Protein AF-A0A942TEK5-F1 (afdb_monomer_lite)

Foldseek 3Di:
DDLQVVLVVQVVVHLLSDDLVSLVVNLVVLVVDPPDPPSVVSNVSSVVNNVVVVVVVVVVVVVVVLLVVLVVVLVVLVVVCVVLPWDKDDDPPFKIFIDDPRHTQAMDGPPDRSNVCSVSSVSSSVVVVVVVVVVVVVD

Radius of gyration: 27.28 Å; chains: 1; bounding box: 48×29×77 Å

Sequence (139 aa):
MSEITELQAKYLEGVETMSEEDARRFHEILVADEKASFRAVRLMKLERHLENIEATKRASDARERRWQAEANEYKTLTNQWLALGARWRPIGTALTVWEYEGERFYQWWSRTLITDNIEEARKADAKLAEIISRKQANK

Organism: NCBI:txid2833580

Secondary structure (DSSP, 8-state):
--HHHHHHHHHHH-GGGS-HHHHHHHHHHHHH-TT-TTHHHHHHHHHHHHHH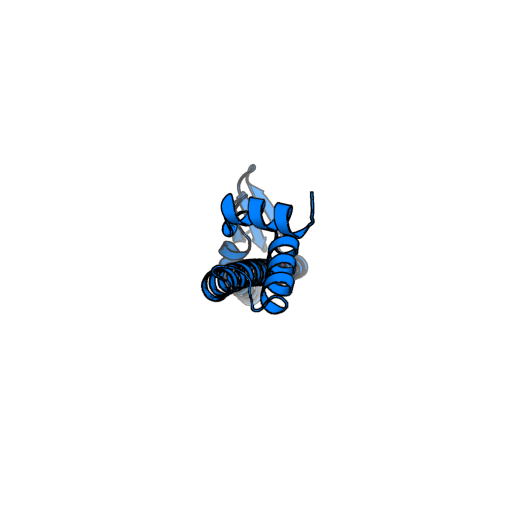HHHHHHHHHHHHHHHHHHHHHHHHHHHHHHHHT-EEEEETTTEEEEEETTEEEEEEETT--HHHHHHHHHHHHHHHHHHHHHHHHT-

Structure (mmCIF, N/CA/C/O backbone):
data_AF-A0A942TEK5-F1
#
_entry.id   AF-A0A942TEK5-F1
#
loop_
_atom_site.group_PDB
_atom_site.id
_atom_site.type_symbol
_atom_site.label_atom_id
_atom_site.label_alt_id
_atom_site.label_comp_id
_atom_site.label_asym_id
_atom_site.label_entity_id
_atom_site.label_seq_id
_atom_site.pdbx_PDB_ins_code
_atom_site.Cartn_x
_atom_site.Cartn_y
_atom_site.Cartn_z
_atom_site.occupancy
_atom_site.B_iso_or_equiv
_atom_site.auth_seq_id
_atom_site.auth_comp_id
_atom_site.auth_asym_id
_atom_site.auth_atom_id
_atom_site.pdbx_PDB_model_num
ATOM 1 N N . MET A 1 1 ? 9.929 12.196 -39.248 1.00 60.06 1 MET A N 1
ATOM 2 C CA . MET A 1 1 ? 11.070 11.480 -38.637 1.00 60.06 1 MET A CA 1
ATOM 3 C C . MET A 1 1 ? 10.673 10.016 -38.542 1.00 60.06 1 MET A C 1
ATOM 5 O O . MET A 1 1 ? 9.479 9.757 -38.497 1.00 60.06 1 MET A O 1
ATOM 9 N N . SER A 1 2 ? 11.601 9.063 -38.644 1.00 83.69 2 SER A N 1
ATOM 10 C CA . SER A 1 2 ? 11.247 7.648 -38.463 1.00 83.69 2 SER A CA 1
ATOM 11 C C . SER A 1 2 ? 11.104 7.336 -36.970 1.00 83.69 2 SER A C 1
ATOM 13 O O . SER A 1 2 ? 11.832 7.900 -36.156 1.00 83.69 2 SER A O 1
ATOM 15 N N . GLU A 1 3 ? 10.193 6.423 -36.620 1.00 86.44 3 GLU A N 1
ATOM 16 C CA . GLU A 1 3 ? 9.931 5.955 -35.243 1.00 86.44 3 GLU A CA 1
ATOM 17 C C . GLU A 1 3 ? 11.234 5.600 -34.498 1.00 86.44 3 GLU A C 1
ATOM 19 O O . GLU A 1 3 ? 11.452 5.996 -33.356 1.00 86.44 3 GLU A O 1
ATOM 24 N N . ILE A 1 4 ? 12.172 4.940 -35.186 1.00 89.81 4 ILE A N 1
ATOM 25 C CA . ILE A 1 4 ? 13.483 4.589 -34.629 1.00 89.81 4 ILE A CA 1
ATOM 26 C C . ILE A 1 4 ? 14.332 5.814 -34.257 1.00 89.81 4 ILE A C 1
ATOM 28 O O . ILE A 1 4 ? 15.046 5.773 -33.259 1.00 89.81 4 ILE A O 1
ATOM 32 N N . THR A 1 5 ? 14.270 6.906 -35.023 1.00 91.38 5 THR A N 1
ATOM 33 C CA . THR A 1 5 ? 15.018 8.135 -34.724 1.00 91.38 5 THR A CA 1
ATOM 34 C C . THR A 1 5 ? 14.450 8.833 -33.491 1.00 91.38 5 THR A C 1
ATOM 36 O O . THR A 1 5 ? 15.215 9.352 -32.684 1.00 91.38 5 THR A O 1
ATOM 39 N N . GLU A 1 6 ? 13.131 8.798 -33.305 1.00 92.94 6 GLU A N 1
ATOM 40 C CA . GLU A 1 6 ? 12.474 9.353 -32.116 1.00 92.94 6 GLU A CA 1
ATOM 41 C C . GLU A 1 6 ? 12.818 8.544 -30.860 1.00 92.94 6 GLU A C 1
ATOM 43 O O . GLU A 1 6 ? 13.219 9.116 -29.847 1.00 92.94 6 GLU A O 1
ATOM 48 N N . LEU A 1 7 ? 12.768 7.211 -30.938 1.00 94.19 7 LEU A N 1
ATOM 49 C CA . LEU A 1 7 ? 13.166 6.332 -29.833 1.00 94.19 7 LEU A CA 1
ATOM 50 C C . LEU A 1 7 ? 14.656 6.466 -29.490 1.00 94.19 7 LEU A C 1
ATOM 52 O O . LEU A 1 7 ? 15.028 6.461 -28.317 1.00 94.19 7 LEU A O 1
ATOM 56 N N . GLN A 1 8 ? 15.513 6.647 -30.497 1.00 93.06 8 GLN A N 1
ATOM 57 C CA . GLN A 1 8 ? 16.929 6.944 -30.286 1.00 93.06 8 GLN A CA 1
ATOM 58 C C . GLN A 1 8 ? 17.137 8.294 -29.599 1.00 93.06 8 GLN A C 1
ATOM 60 O O . GLN A 1 8 ? 17.974 8.374 -28.703 1.00 93.06 8 GLN A O 1
ATOM 65 N N . ALA A 1 9 ? 16.394 9.333 -29.989 1.00 93.62 9 ALA A N 1
ATOM 66 C CA . ALA A 1 9 ? 16.468 10.637 -29.339 1.00 93.62 9 ALA A CA 1
ATOM 67 C C . ALA A 1 9 ? 16.074 10.534 -27.857 1.00 93.62 9 ALA A C 1
ATOM 69 O O . ALA A 1 9 ? 16.868 10.917 -27.001 1.00 93.62 9 ALA A O 1
ATOM 70 N N . LYS A 1 10 ? 14.937 9.895 -27.547 1.00 93.81 10 LYS A N 1
ATOM 71 C CA . LYS A 1 10 ? 14.500 9.636 -26.162 1.00 93.81 10 LYS A CA 1
ATOM 72 C C . LYS A 1 10 ? 15.544 8.848 -25.363 1.00 93.81 10 LYS A C 1
ATOM 74 O O . LYS A 1 10 ? 15.878 9.204 -24.239 1.00 93.81 10 LYS A O 1
ATOM 79 N N . TYR A 1 11 ? 16.126 7.809 -25.960 1.00 93.88 11 TYR A N 1
ATOM 80 C CA . TYR A 1 11 ? 17.181 7.026 -25.314 1.00 93.88 11 TYR A CA 1
ATOM 81 C C . TYR A 1 11 ? 18.444 7.852 -25.015 1.00 93.88 11 TYR A C 1
ATOM 83 O O . TYR A 1 11 ? 19.102 7.629 -23.996 1.00 93.88 11 TYR A O 1
ATOM 91 N N . LEU A 1 12 ? 18.808 8.782 -25.906 1.00 93.31 12 LEU A N 1
ATOM 92 C CA . LEU A 1 12 ? 19.950 9.682 -25.719 1.00 93.31 12 LEU A CA 1
ATOM 93 C C . LEU A 1 12 ? 19.681 10.754 -24.657 1.00 93.31 12 LEU A C 1
ATOM 95 O O . LEU A 1 12 ? 20.611 11.115 -23.939 1.00 93.31 12 LEU A O 1
ATOM 99 N N . GLU A 1 13 ? 18.440 11.229 -24.538 1.00 93.56 13 GLU A N 1
ATOM 100 C CA . GLU A 1 13 ? 18.001 12.092 -23.432 1.00 93.56 13 GLU A CA 1
ATOM 101 C C . GLU A 1 13 ? 18.091 11.358 -22.087 1.00 93.56 13 GLU A C 1
ATOM 103 O O . GLU A 1 13 ? 18.521 11.932 -21.086 1.00 93.56 13 GLU A O 1
ATOM 108 N N . GLY A 1 14 ? 17.768 10.065 -22.082 1.00 93.50 14 GLY A N 1
ATOM 109 C CA . GLY A 1 14 ? 18.031 9.161 -20.973 1.00 93.50 14 GLY A CA 1
ATOM 110 C C . GLY A 1 14 ? 17.133 7.932 -21.017 1.00 93.50 14 GLY A C 1
ATOM 111 O O . GLY A 1 14 ? 15.921 8.038 -21.137 1.00 93.50 14 GLY A O 1
ATOM 112 N N . VAL A 1 15 ? 17.705 6.738 -20.838 1.00 94.00 15 VAL A N 1
ATOM 113 C CA . VAL A 1 15 ? 16.897 5.504 -20.791 1.00 94.00 15 VAL A CA 1
ATOM 114 C C . VAL A 1 15 ? 15.866 5.529 -19.657 1.00 94.00 15 VAL A C 1
ATOM 116 O O . VAL A 1 15 ? 14.769 5.022 -19.829 1.00 94.00 15 VAL A O 1
ATOM 119 N N . GLU A 1 16 ? 16.187 6.177 -18.534 1.00 92.12 16 GLU A N 1
ATOM 120 C CA . GLU A 1 16 ? 15.310 6.251 -17.359 1.00 92.12 16 GLU A CA 1
ATOM 121 C C . GLU A 1 16 ? 14.109 7.195 -17.537 1.00 92.12 16 GLU A C 1
ATOM 123 O O . GLU A 1 16 ? 13.179 7.155 -16.736 1.00 92.12 16 GLU A O 1
ATOM 128 N N . THR A 1 17 ? 14.126 8.063 -18.555 1.00 92.06 17 THR A N 1
ATOM 129 C CA . THR A 1 17 ? 13.011 8.973 -18.867 1.00 92.06 17 THR A CA 1
ATOM 130 C C . THR A 1 17 ? 12.075 8.401 -19.927 1.00 92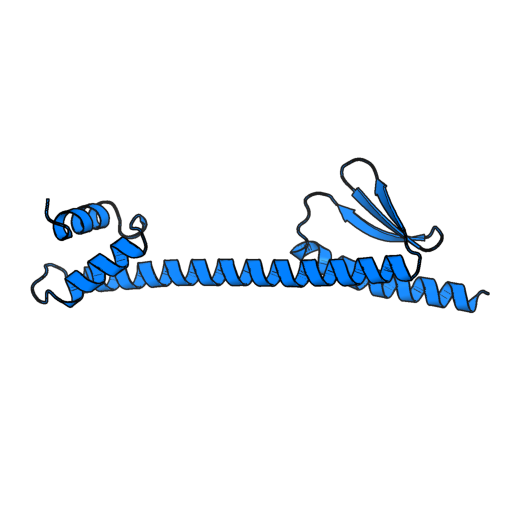.06 17 THR A C 1
ATOM 132 O O . THR A 1 17 ? 11.018 8.981 -20.187 1.00 92.06 17 THR A O 1
ATOM 135 N N . MET A 1 18 ? 12.442 7.272 -20.540 1.00 95.75 18 MET A N 1
ATOM 136 C CA . MET A 1 18 ? 11.592 6.592 -21.505 1.00 95.75 18 MET A CA 1
ATOM 137 C C . MET A 1 18 ? 10.367 6.005 -20.803 1.00 95.75 18 MET A C 1
ATOM 139 O O . MET A 1 18 ? 10.443 5.491 -19.689 1.00 95.75 18 MET A O 1
ATOM 143 N N . SER A 1 19 ? 9.217 6.062 -21.476 1.00 95.88 19 SER A N 1
ATOM 144 C CA . SER A 1 19 ? 8.059 5.290 -21.035 1.00 95.88 19 SER A CA 1
ATOM 145 C C . SER A 1 19 ? 8.339 3.794 -21.197 1.00 95.88 19 SER A C 1
ATOM 147 O O . SER A 1 19 ? 9.164 3.387 -22.017 1.00 95.88 19 SER A O 1
ATOM 149 N N . GLU A 1 20 ? 7.623 2.954 -20.452 1.00 96.50 20 GLU A N 1
ATOM 150 C CA . GLU A 1 20 ? 7.721 1.502 -20.620 1.00 96.50 20 GLU A CA 1
ATOM 151 C C . GLU A 1 20 ? 7.411 1.068 -22.058 1.00 96.50 20 GLU A C 1
ATOM 153 O O . GLU A 1 20 ? 8.091 0.199 -22.598 1.00 96.50 20 GLU A O 1
ATOM 158 N N . GLU A 1 21 ? 6.402 1.679 -22.681 1.00 96.56 21 GLU A N 1
ATOM 159 C CA . GLU A 1 21 ? 6.010 1.393 -24.060 1.00 96.56 21 GLU A CA 1
ATOM 160 C C . GLU A 1 21 ? 7.142 1.737 -25.035 1.00 96.56 21 GLU A C 1
ATOM 162 O O . GLU A 1 21 ? 7.547 0.885 -25.824 1.00 96.56 21 GLU A O 1
ATOM 167 N N . ASP A 1 22 ? 7.724 2.934 -24.915 1.00 96.69 22 ASP A N 1
ATOM 168 C CA . ASP A 1 22 ? 8.866 3.353 -25.733 1.00 96.69 22 ASP A CA 1
ATOM 169 C C . ASP A 1 22 ? 10.084 2.441 -25.518 1.00 96.69 22 ASP A C 1
ATOM 171 O O . ASP A 1 22 ? 10.765 2.066 -26.474 1.00 96.69 22 ASP A O 1
ATOM 175 N N . ALA A 1 23 ? 10.374 2.071 -24.267 1.00 96.75 23 ALA A N 1
ATOM 176 C CA . ALA A 1 23 ? 11.504 1.214 -23.927 1.00 96.75 23 ALA A CA 1
ATOM 177 C C . ALA A 1 23 ? 11.329 -0.209 -24.484 1.00 96.75 23 ALA A C 1
ATOM 179 O O . ALA A 1 23 ? 12.273 -0.755 -25.061 1.00 96.75 23 ALA A O 1
ATOM 180 N N . ARG A 1 24 ? 10.122 -0.789 -24.385 1.00 96.94 24 ARG A N 1
ATOM 181 C CA . ARG A 1 24 ? 9.779 -2.084 -25.004 1.00 96.94 24 ARG A CA 1
ATOM 182 C C . ARG A 1 24 ? 9.890 -2.007 -26.518 1.00 96.94 24 ARG A C 1
ATOM 184 O O . ARG A 1 24 ? 10.544 -2.847 -27.129 1.00 96.94 24 ARG A O 1
ATOM 191 N N . ARG A 1 25 ? 9.314 -0.967 -27.119 1.00 96.56 25 ARG A N 1
ATOM 192 C CA . ARG A 1 25 ? 9.320 -0.786 -28.568 1.00 96.56 25 ARG A CA 1
ATOM 193 C C . ARG A 1 25 ? 10.736 -0.641 -29.115 1.00 96.56 25 ARG A C 1
ATOM 195 O O . ARG A 1 25 ? 11.083 -1.246 -30.128 1.00 96.56 25 ARG A O 1
ATOM 202 N N . PHE A 1 26 ? 11.582 0.123 -28.428 1.00 96.31 26 PHE A N 1
ATOM 203 C CA . PHE A 1 26 ? 12.971 0.285 -28.838 1.00 96.31 26 PHE A CA 1
ATOM 204 C C . PHE A 1 26 ? 13.791 -0.992 -28.634 1.00 96.31 26 PHE A C 1
ATOM 206 O O . PHE A 1 26 ? 14.638 -1.312 -29.470 1.00 96.31 26 PHE A O 1
ATOM 213 N N . HIS A 1 27 ? 13.513 -1.749 -27.568 1.00 96.69 27 HIS A N 1
ATOM 214 C CA . HIS A 1 27 ? 14.108 -3.067 -27.346 1.00 96.69 27 HIS A CA 1
ATOM 215 C C . HIS A 1 27 ? 13.772 -4.028 -28.493 1.00 96.69 27 HIS A C 1
ATOM 217 O O . HIS A 1 27 ? 14.694 -4.572 -29.095 1.00 96.69 27 HIS A O 1
ATOM 223 N N . GLU A 1 28 ? 12.499 -4.141 -28.886 1.00 96.31 28 GLU A N 1
ATOM 224 C CA . GLU A 1 28 ? 12.054 -4.982 -30.011 1.00 96.31 28 GLU A CA 1
ATOM 225 C C . GLU A 1 28 ? 12.783 -4.643 -31.319 1.00 96.31 28 GLU A C 1
ATOM 227 O O . GLU A 1 28 ? 13.281 -5.533 -32.014 1.00 96.31 28 GLU A O 1
ATOM 232 N N . ILE A 1 29 ? 12.897 -3.348 -31.634 1.00 94.75 29 ILE A N 1
ATOM 233 C CA . ILE A 1 29 ? 13.601 -2.867 -32.829 1.00 94.75 29 ILE A CA 1
ATOM 234 C C . ILE A 1 29 ? 15.084 -3.262 -32.787 1.00 94.75 29 ILE A C 1
ATOM 236 O O . ILE A 1 29 ? 15.624 -3.747 -33.780 1.00 94.75 29 ILE A O 1
ATOM 240 N N . LEU A 1 30 ? 15.753 -3.085 -31.643 1.00 94.38 30 LEU A N 1
ATOM 241 C CA . LEU A 1 30 ? 17.165 -3.443 -31.485 1.00 94.38 30 LEU A CA 1
ATOM 242 C C . LEU A 1 30 ? 17.394 -4.956 -31.475 1.00 94.38 30 LEU A C 1
ATOM 244 O O . LEU A 1 30 ? 18.450 -5.410 -31.912 1.00 94.38 30 LEU A O 1
ATOM 248 N N . VAL A 1 31 ? 16.437 -5.749 -30.992 1.00 94.25 31 VAL A N 1
ATOM 249 C CA . VAL A 1 31 ? 16.500 -7.210 -31.090 1.00 94.25 31 VAL A CA 1
ATOM 250 C C . VAL A 1 31 ? 16.461 -7.634 -32.557 1.00 94.25 31 VAL A C 1
ATOM 252 O O . VAL A 1 31 ? 17.288 -8.461 -32.944 1.00 94.25 31 VAL A O 1
ATOM 255 N N . ALA A 1 32 ? 15.573 -7.033 -33.356 1.00 94.12 32 ALA A N 1
ATOM 256 C CA . ALA A 1 32 ? 15.388 -7.344 -34.773 1.00 94.12 32 ALA A CA 1
ATOM 257 C C . ALA A 1 32 ? 16.535 -6.859 -35.684 1.00 94.12 32 ALA A C 1
ATOM 259 O O . ALA A 1 32 ? 16.812 -7.497 -36.699 1.00 94.12 32 ALA A O 1
ATOM 260 N N . ASP A 1 33 ? 17.214 -5.758 -35.343 1.00 92.44 33 ASP A N 1
ATOM 261 C CA . ASP A 1 33 ? 18.351 -5.235 -36.113 1.00 92.44 33 ASP A CA 1
ATOM 262 C C . ASP A 1 33 ? 19.703 -5.657 -35.518 1.00 92.44 33 ASP A C 1
ATOM 264 O O . ASP A 1 33 ? 20.279 -4.986 -34.659 1.00 92.44 33 ASP A O 1
ATOM 268 N N . GLU A 1 34 ? 20.261 -6.760 -36.021 1.00 88.25 34 GLU A N 1
ATOM 269 C CA . GLU A 1 34 ? 21.574 -7.275 -35.604 1.00 88.25 34 GLU A CA 1
ATOM 270 C C . GLU A 1 34 ? 22.739 -6.312 -35.881 1.00 88.25 34 GLU A C 1
ATOM 272 O O . GLU A 1 34 ? 23.778 -6.394 -35.221 1.00 88.25 34 GLU A O 1
ATOM 277 N N . LYS A 1 35 ? 22.582 -5.394 -36.842 1.00 92.44 35 LYS A N 1
ATOM 278 C CA . LYS A 1 35 ? 23.636 -4.461 -37.265 1.00 92.44 35 LYS A CA 1
ATOM 279 C C . LYS A 1 35 ? 23.562 -3.121 -36.537 1.00 92.44 35 LYS A C 1
ATOM 281 O O . LYS A 1 35 ? 24.414 -2.258 -36.770 1.00 92.44 35 LYS A O 1
ATOM 286 N N . ALA A 1 36 ? 22.591 -2.945 -35.643 1.00 88.75 36 ALA A N 1
ATOM 287 C CA . ALA A 1 36 ? 22.442 -1.724 -34.873 1.00 88.75 36 ALA A CA 1
ATOM 288 C C . ALA A 1 36 ? 23.721 -1.402 -34.078 1.00 88.75 36 ALA A C 1
ATOM 290 O O . ALA A 1 36 ? 24.290 -2.230 -33.358 1.00 88.75 36 ALA A O 1
ATOM 291 N N . SER A 1 37 ? 24.184 -0.156 -34.168 1.00 89.25 37 SER A N 1
ATOM 292 C CA . SER A 1 37 ? 25.378 0.277 -33.442 1.00 89.25 37 SER A CA 1
ATOM 293 C C . SER A 1 37 ? 25.172 0.186 -31.931 1.00 89.25 37 SER A C 1
ATOM 295 O O . SER A 1 37 ? 24.152 0.631 -31.399 1.00 89.25 37 SER A O 1
ATOM 297 N N . PHE A 1 38 ? 26.171 -0.357 -31.229 1.00 92.00 38 PHE A N 1
ATOM 298 C CA . PHE A 1 38 ? 26.148 -0.555 -29.775 1.00 92.00 38 PHE A CA 1
ATOM 299 C C . PHE A 1 38 ? 24.946 -1.376 -29.271 1.00 92.00 38 PHE A C 1
ATOM 301 O O . PHE A 1 38 ? 24.567 -1.247 -28.105 1.00 92.00 38 PHE A O 1
ATOM 308 N N . ARG A 1 39 ? 24.363 -2.230 -30.128 1.00 93.12 39 ARG A N 1
ATOM 309 C CA . ARG A 1 39 ? 23.171 -3.046 -29.849 1.00 93.12 39 ARG A CA 1
ATOM 310 C C . ARG A 1 39 ? 23.197 -3.701 -28.472 1.00 93.12 39 ARG A C 1
ATOM 312 O O . ARG A 1 39 ? 22.300 -3.455 -27.679 1.00 93.12 39 ARG A O 1
ATOM 319 N N . ALA A 1 40 ? 24.243 -4.469 -28.162 1.00 93.62 40 ALA A N 1
ATOM 320 C CA . ALA A 1 40 ? 24.335 -5.213 -26.903 1.00 93.62 40 ALA A CA 1
ATOM 321 C C . ALA A 1 40 ? 24.249 -4.306 -25.662 1.00 93.62 40 ALA A C 1
ATOM 323 O O . ALA A 1 40 ? 23.530 -4.607 -24.715 1.00 93.62 40 ALA A O 1
ATOM 324 N N . VAL A 1 41 ? 24.932 -3.158 -25.687 1.00 94.81 41 VAL A N 1
ATOM 325 C CA . VAL A 1 41 ? 24.925 -2.202 -24.568 1.00 94.81 41 VAL A CA 1
ATOM 326 C C . VAL A 1 41 ? 23.561 -1.529 -24.427 1.00 94.81 41 VAL A C 1
ATOM 328 O O . VAL A 1 41 ? 23.095 -1.316 -23.309 1.00 94.81 41 VAL A O 1
ATOM 331 N N . ARG A 1 42 ? 22.921 -1.181 -25.550 1.00 94.94 42 ARG A N 1
ATOM 332 C CA . ARG A 1 42 ? 21.589 -0.562 -25.557 1.00 94.94 42 ARG A CA 1
ATOM 333 C C . ARG A 1 42 ? 20.518 -1.536 -25.064 1.00 94.94 42 ARG A C 1
ATOM 335 O O . ARG A 1 42 ? 19.721 -1.148 -24.219 1.00 94.94 42 ARG A O 1
ATOM 342 N N . LEU A 1 43 ? 20.560 -2.791 -25.518 1.00 96.38 43 LEU A N 1
ATOM 343 C CA . LEU A 1 43 ? 19.665 -3.857 -25.059 1.00 96.38 43 LEU A CA 1
ATOM 344 C C . LEU A 1 43 ? 19.788 -4.078 -23.551 1.00 96.38 43 LEU A C 1
ATOM 346 O O . LEU A 1 43 ? 18.791 -3.948 -22.853 1.00 96.38 43 LEU A O 1
ATOM 350 N N . MET A 1 44 ? 21.007 -4.263 -23.035 1.00 97.25 44 MET A N 1
ATOM 351 C CA . MET A 1 44 ? 21.244 -4.444 -21.596 1.00 97.25 44 MET A CA 1
ATOM 352 C C . MET A 1 44 ? 20.674 -3.286 -20.756 1.00 97.25 44 MET A C 1
ATOM 354 O O . MET A 1 44 ? 20.132 -3.494 -19.672 1.00 97.25 44 MET A O 1
ATOM 358 N N . LYS A 1 45 ? 20.800 -2.042 -21.236 1.00 97.12 45 LYS A N 1
ATOM 359 C CA . LYS A 1 45 ? 20.263 -0.864 -20.538 1.00 97.12 45 LYS A CA 1
ATOM 360 C C . LYS A 1 45 ? 18.736 -0.815 -20.564 1.00 97.12 45 LYS A C 1
ATOM 362 O O . LYS A 1 45 ? 18.140 -0.494 -19.542 1.00 97.12 45 LYS A O 1
ATOM 367 N N . LEU A 1 46 ? 18.125 -1.128 -21.705 1.00 97.12 46 LEU A N 1
ATOM 368 C CA . LEU A 1 46 ? 16.669 -1.181 -21.845 1.00 97.12 46 LEU A CA 1
ATOM 369 C C . LEU A 1 46 ? 16.069 -2.304 -20.996 1.00 97.12 46 LEU A C 1
ATOM 371 O O . LEU A 1 46 ? 15.091 -2.069 -20.299 1.00 97.12 46 LEU A O 1
ATOM 375 N N . GLU A 1 47 ? 16.688 -3.485 -20.987 1.00 97.62 47 GLU A N 1
ATOM 376 C CA . GLU A 1 47 ? 16.279 -4.621 -20.151 1.00 97.62 47 GLU A CA 1
ATOM 377 C C . GLU A 1 47 ? 16.301 -4.246 -18.673 1.00 97.62 47 GLU A C 1
ATOM 379 O O . GLU A 1 47 ? 15.288 -4.368 -17.990 1.00 97.62 47 GLU A O 1
ATOM 384 N N . ARG A 1 48 ? 17.415 -3.677 -18.200 1.00 97.31 48 ARG A N 1
ATOM 385 C CA . ARG A 1 48 ? 17.527 -3.209 -16.816 1.00 97.31 48 AR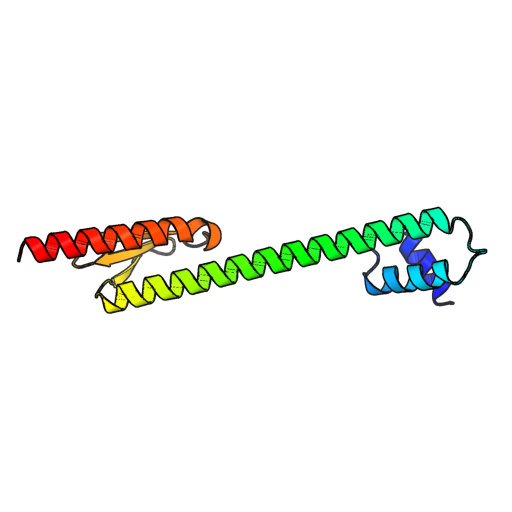G A CA 1
ATOM 386 C C . ARG A 1 48 ? 16.475 -2.152 -16.468 1.00 97.31 48 ARG A C 1
ATOM 388 O O . ARG A 1 48 ? 15.923 -2.175 -15.371 1.00 97.31 48 ARG A O 1
ATOM 395 N N . HIS A 1 49 ? 16.208 -1.211 -17.370 1.00 97.19 49 HIS A N 1
ATOM 396 C CA . HIS A 1 49 ? 15.193 -0.184 -17.141 1.00 97.19 49 HIS A CA 1
ATOM 397 C C . HIS A 1 49 ? 13.781 -0.792 -17.059 1.00 97.19 49 HIS A C 1
ATOM 399 O O . HIS A 1 49 ? 13.034 -0.494 -16.128 1.00 97.19 49 HIS A O 1
ATOM 405 N N . LEU A 1 50 ? 13.440 -1.718 -17.959 1.00 97.50 50 LEU A N 1
ATOM 406 C CA . LEU A 1 50 ? 12.168 -2.448 -17.928 1.00 97.50 50 LEU A CA 1
ATOM 407 C C . LEU A 1 50 ? 12.015 -3.291 -16.652 1.00 97.50 50 LEU A C 1
ATOM 409 O O . LEU A 1 50 ? 10.948 -3.288 -16.038 1.00 97.50 50 LEU A O 1
ATOM 413 N N . GLU A 1 51 ? 13.081 -3.955 -16.202 1.00 97.25 51 GLU A N 1
ATOM 414 C CA . GLU A 1 51 ? 13.104 -4.675 -14.924 1.00 97.25 51 GLU A CA 1
ATOM 415 C C . GLU A 1 51 ? 12.850 -3.742 -13.731 1.00 97.25 51 GLU A C 1
ATOM 417 O O . GLU A 1 51 ? 12.092 -4.098 -12.824 1.00 97.25 51 GLU A O 1
ATOM 422 N N . ASN A 1 52 ? 13.432 -2.538 -13.738 1.00 96.50 52 ASN A N 1
ATOM 423 C CA . ASN A 1 52 ? 13.216 -1.530 -12.698 1.00 96.50 52 ASN A CA 1
ATOM 424 C C . ASN A 1 52 ? 11.767 -1.019 -12.680 1.00 96.50 52 ASN A C 1
ATOM 426 O O . ASN A 1 52 ? 11.180 -0.879 -11.600 1.00 96.50 52 ASN A O 1
ATOM 430 N N . ILE A 1 53 ? 11.175 -0.761 -13.854 1.00 95.81 53 ILE A N 1
ATOM 431 C CA . ILE A 1 53 ? 9.758 -0.384 -13.976 1.00 95.81 53 ILE A CA 1
ATOM 432 C C . ILE A 1 53 ? 8.886 -1.481 -13.362 1.00 95.81 53 ILE A C 1
ATOM 434 O O . ILE A 1 53 ? 8.058 -1.209 -12.491 1.00 95.81 53 ILE A O 1
ATOM 438 N N . GLU A 1 54 ? 9.107 -2.732 -13.762 1.00 95.44 54 GLU A N 1
ATOM 439 C CA . GLU A 1 54 ? 8.323 -3.873 -13.294 1.00 95.44 54 GLU A CA 1
ATOM 440 C C . GLU A 1 54 ? 8.514 -4.134 -11.792 1.00 95.44 54 GLU A C 1
ATOM 442 O O . GLU A 1 54 ? 7.575 -4.489 -11.080 1.00 95.44 54 GLU A O 1
ATOM 447 N N . ALA A 1 55 ? 9.724 -3.947 -11.262 1.00 95.38 55 ALA A N 1
ATOM 448 C CA . ALA A 1 55 ? 9.978 -4.022 -9.826 1.00 95.38 55 ALA A CA 1
ATOM 449 C C . ALA A 1 55 ? 9.217 -2.931 -9.054 1.00 95.38 55 ALA A C 1
ATOM 451 O O . ALA A 1 55 ? 8.619 -3.213 -8.014 1.00 95.38 55 ALA A O 1
ATOM 452 N N . THR A 1 56 ? 9.185 -1.706 -9.584 1.00 94.88 56 THR A N 1
ATOM 453 C CA . THR A 1 56 ? 8.464 -0.576 -8.981 1.00 94.88 56 THR A CA 1
ATOM 454 C C . THR A 1 56 ? 6.957 -0.817 -8.975 1.00 94.88 56 THR A C 1
ATOM 456 O O . THR A 1 56 ? 6.314 -0.633 -7.940 1.00 94.88 56 THR A O 1
ATOM 459 N N . LYS A 1 57 ? 6.396 -1.305 -10.090 1.00 94.81 57 LYS A N 1
ATOM 460 C CA . LYS A 1 57 ? 4.982 -1.700 -10.178 1.00 94.81 57 LYS A CA 1
ATOM 461 C C . LYS A 1 57 ? 4.637 -2.778 -9.161 1.00 94.81 57 LYS A C 1
ATOM 463 O O . LYS A 1 57 ? 3.751 -2.580 -8.337 1.00 94.81 57 LYS A O 1
ATOM 468 N N . ARG A 1 58 ? 5.411 -3.868 -9.120 1.00 94.69 58 ARG A N 1
ATOM 469 C CA . ARG A 1 58 ? 5.201 -4.954 -8.150 1.00 94.69 58 ARG A CA 1
ATOM 470 C C . ARG A 1 58 ? 5.263 -4.470 -6.702 1.00 94.69 58 ARG A C 1
ATOM 472 O O . ARG A 1 58 ? 4.463 -4.920 -5.882 1.00 94.69 58 ARG A O 1
ATOM 479 N N . ALA A 1 59 ? 6.184 -3.563 -6.379 1.00 93.31 59 ALA A N 1
ATOM 480 C CA . ALA A 1 59 ? 6.281 -2.969 -5.047 1.00 93.31 59 ALA A CA 1
ATOM 481 C C . ALA A 1 59 ? 5.061 -2.092 -4.717 1.00 93.31 59 ALA A C 1
ATOM 483 O O . ALA A 1 59 ? 4.536 -2.173 -3.604 1.00 93.31 59 ALA A O 1
ATOM 484 N N . SER A 1 60 ? 4.580 -1.304 -5.685 1.00 94.00 60 SER A N 1
ATOM 485 C CA . SER A 1 60 ? 3.348 -0.517 -5.563 1.00 94.00 60 SER A CA 1
ATOM 486 C C . SER A 1 60 ? 2.136 -1.415 -5.308 1.00 94.00 60 SER A C 1
ATOM 488 O O . SER A 1 60 ? 1.447 -1.242 -4.303 1.00 94.00 60 SER A O 1
ATOM 490 N N . ASP A 1 61 ? 1.941 -2.443 -6.135 1.00 94.69 61 ASP A N 1
ATOM 491 C CA . ASP A 1 61 ? 0.825 -3.385 -6.019 1.00 94.69 61 ASP A CA 1
ATOM 492 C C . ASP A 1 61 ? 0.872 -4.171 -4.705 1.00 94.69 61 ASP A C 1
ATOM 494 O O . ASP A 1 61 ? -0.159 -4.502 -4.121 1.00 94.69 61 ASP A O 1
ATOM 498 N N . ALA A 1 62 ? 2.068 -4.533 -4.234 1.00 94.12 62 ALA A N 1
ATOM 499 C CA . ALA A 1 62 ? 2.236 -5.207 -2.949 1.00 94.12 62 ALA A CA 1
ATOM 500 C C . ALA A 1 62 ? 1.859 -4.283 -1.782 1.00 94.12 62 ALA A C 1
ATOM 502 O O . ALA A 1 62 ? 1.178 -4.713 -0.848 1.00 94.12 62 ALA A O 1
ATOM 503 N N . ARG A 1 63 ? 2.258 -3.007 -1.848 1.00 93.00 63 ARG A N 1
ATOM 504 C CA . ARG A 1 63 ? 1.897 -1.995 -0.850 1.00 93.00 63 ARG A CA 1
ATOM 505 C C . ARG A 1 63 ? 0.392 -1.739 -0.832 1.00 93.00 63 ARG A C 1
ATOM 507 O O . ARG A 1 63 ? -0.186 -1.692 0.251 1.00 93.00 63 ARG A O 1
ATOM 514 N N . GLU A 1 64 ? -0.235 -1.605 -1.996 1.00 94.31 64 GLU A N 1
ATOM 515 C CA . GLU A 1 64 ? -1.680 -1.398 -2.115 1.00 94.31 64 GLU A CA 1
ATOM 516 C C . GLU A 1 64 ? -2.465 -2.599 -1.581 1.00 94.31 64 GLU A C 1
ATOM 518 O O . GLU A 1 64 ? -3.353 -2.434 -0.745 1.00 94.31 64 GLU A O 1
ATOM 523 N N . ARG A 1 65 ? -2.078 -3.823 -1.966 1.00 94.69 65 ARG A N 1
ATOM 524 C CA . ARG A 1 65 ? -2.687 -5.053 -1.434 1.00 94.69 65 ARG A CA 1
ATOM 525 C C . ARG A 1 65 ? -2.578 -5.141 0.083 1.00 94.69 65 ARG A C 1
ATOM 527 O O . ARG A 1 65 ? -3.561 -5.480 0.740 1.00 94.69 65 ARG A O 1
ATOM 534 N N . ARG A 1 66 ? -1.407 -4.822 0.641 1.00 95.06 66 ARG A N 1
ATOM 535 C CA . ARG A 1 66 ? -1.200 -4.796 2.094 1.00 95.06 66 ARG A CA 1
ATOM 536 C C . ARG A 1 66 ? -2.117 -3.775 2.764 1.00 95.06 66 ARG A C 1
ATOM 538 O O . ARG A 1 66 ? -2.840 -4.133 3.689 1.00 95.06 66 ARG A O 1
ATOM 545 N N . TRP A 1 67 ? -2.121 -2.541 2.267 1.00 94.94 67 TRP A N 1
ATOM 546 C CA . TRP A 1 67 ? -2.966 -1.474 2.797 1.00 94.94 67 TRP A CA 1
ATOM 547 C C . TRP A 1 67 ? -4.450 -1.860 2.766 1.00 94.94 67 TRP A C 1
ATOM 549 O O . TRP A 1 67 ? -5.155 -1.690 3.760 1.00 94.94 67 TRP A O 1
ATOM 559 N N . GLN A 1 68 ? -4.914 -2.442 1.658 1.00 96.12 68 GLN A N 1
ATOM 560 C CA . GLN A 1 68 ? -6.301 -2.870 1.500 1.00 96.12 68 GLN A CA 1
ATOM 561 C C . GLN A 1 68 ? -6.671 -4.000 2.470 1.00 96.12 68 GLN A C 1
ATOM 563 O O . GLN A 1 68 ? -7.766 -3.989 3.036 1.00 96.12 68 GLN A O 1
ATOM 568 N N . ALA A 1 69 ? -5.773 -4.968 2.675 1.00 96.62 69 ALA A N 1
ATOM 569 C CA . ALA A 1 69 ? -5.981 -6.057 3.624 1.00 96.62 69 ALA A CA 1
ATO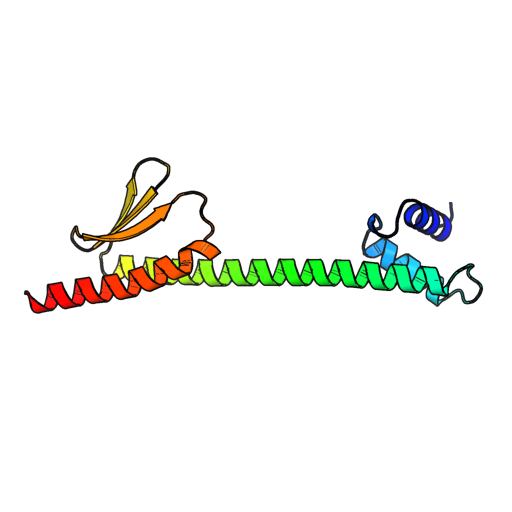M 570 C C . ALA A 1 69 ? -6.108 -5.530 5.063 1.00 96.62 69 ALA A C 1
ATOM 572 O O . ALA A 1 69 ? -7.081 -5.849 5.745 1.00 96.62 69 ALA A O 1
ATOM 573 N N . GLU A 1 70 ? -5.190 -4.664 5.493 1.00 96.94 70 GLU A N 1
ATOM 574 C CA . GLU A 1 70 ? -5.195 -4.079 6.840 1.00 96.94 70 GLU A CA 1
ATOM 575 C C . GLU A 1 70 ? -6.398 -3.138 7.053 1.00 96.94 70 GLU A C 1
ATOM 577 O O . GLU A 1 70 ? -7.012 -3.137 8.119 1.00 96.94 70 GLU A O 1
ATOM 582 N N . ALA A 1 71 ? -6.815 -2.385 6.029 1.00 95.94 71 ALA A N 1
ATOM 583 C CA . ALA A 1 71 ? -8.031 -1.570 6.083 1.00 95.94 71 ALA A CA 1
ATOM 584 C C . ALA A 1 71 ? -9.302 -2.423 6.235 1.00 95.94 71 ALA A C 1
ATOM 586 O O . ALA A 1 71 ? -10.188 -2.089 7.029 1.00 95.94 71 ALA A O 1
ATOM 587 N N . ASN A 1 72 ? -9.391 -3.539 5.504 1.00 97.62 72 ASN A N 1
ATOM 588 C CA . ASN A 1 72 ? -10.506 -4.481 5.617 1.00 97.62 72 ASN A CA 1
ATOM 589 C C . ASN A 1 72 ? -10.539 -5.165 6.990 1.00 97.62 72 ASN A C 1
ATOM 591 O O . ASN A 1 72 ? -11.615 -5.348 7.567 1.00 97.62 72 ASN A O 1
ATOM 595 N N . GLU A 1 73 ? -9.373 -5.511 7.532 1.00 97.44 73 GLU A N 1
ATOM 596 C CA . GLU A 1 73 ? -9.250 -6.065 8.877 1.00 97.44 73 GLU A CA 1
ATOM 597 C C . GLU A 1 73 ? -9.727 -5.063 9.933 1.00 97.44 73 GLU A C 1
ATOM 599 O O . GLU A 1 73 ? -10.608 -5.383 10.729 1.00 97.44 73 GLU A O 1
ATOM 604 N N . TYR A 1 74 ? -9.249 -3.817 9.888 1.00 96.38 74 TYR A N 1
ATOM 605 C CA . TYR A 1 74 ? -9.690 -2.772 10.814 1.00 96.38 74 TYR A CA 1
ATOM 606 C C . TYR A 1 74 ? -11.197 -2.520 10.745 1.00 96.38 74 TYR A C 1
ATOM 608 O O . TYR A 1 74 ? -11.868 -2.396 11.772 1.00 96.38 74 TYR A O 1
ATOM 616 N N . LYS A 1 75 ? -11.765 -2.493 9.536 1.00 96.62 75 LYS A N 1
ATOM 617 C CA . LYS A 1 75 ? -13.217 -2.409 9.346 1.00 96.62 75 LYS A CA 1
ATOM 618 C C . LYS A 1 75 ? -13.942 -3.579 10.019 1.00 96.62 75 LYS A C 1
ATOM 620 O O . LYS A 1 75 ? -14.996 -3.385 10.616 1.00 96.62 75 LYS A O 1
ATOM 625 N N . THR A 1 76 ? -13.384 -4.783 9.940 1.00 97.94 76 THR A N 1
ATOM 626 C CA . THR A 1 76 ? -13.955 -5.975 10.578 1.00 97.94 76 THR A CA 1
ATOM 627 C C . THR A 1 76 ? -13.916 -5.863 12.102 1.00 97.94 76 THR A C 1
ATOM 629 O O . THR A 1 76 ? -14.963 -6.010 12.732 1.00 97.94 76 THR A O 1
ATOM 632 N N . LEU A 1 77 ? -12.762 -5.513 12.681 1.00 97.19 77 LEU A N 1
ATOM 633 C CA . LEU A 1 77 ? -12.599 -5.311 14.127 1.00 97.19 77 LEU A CA 1
ATOM 634 C C . LEU A 1 77 ? -13.558 -4.242 14.655 1.00 97.19 77 LEU A C 1
ATOM 636 O O . LEU A 1 77 ? -14.328 -4.472 15.582 1.00 97.19 77 LEU A O 1
ATOM 640 N N . THR A 1 78 ? -13.586 -3.074 14.017 1.00 96.56 78 THR A N 1
ATOM 641 C CA . THR A 1 78 ? -14.441 -1.964 14.461 1.00 96.56 78 THR A CA 1
ATOM 642 C C . THR A 1 78 ? -15.934 -2.285 14.361 1.00 96.56 78 THR A C 1
ATOM 644 O O . THR A 1 78 ? -16.698 -1.892 15.243 1.00 96.56 78 THR A O 1
ATOM 647 N N . ASN A 1 79 ? -16.364 -3.062 13.362 1.00 97.94 79 ASN A N 1
ATOM 648 C CA . ASN A 1 79 ? -17.737 -3.569 13.301 1.00 97.94 79 ASN A CA 1
ATOM 649 C C . ASN A 1 79 ? -18.053 -4.533 14.455 1.00 97.94 79 ASN A C 1
ATOM 651 O O . ASN A 1 79 ? -19.142 -4.461 15.026 1.00 97.94 79 ASN A O 1
ATOM 655 N N . GLN A 1 80 ? -17.116 -5.409 14.824 1.00 97.38 80 GLN A N 1
ATOM 656 C CA . GLN A 1 80 ? -17.271 -6.300 15.978 1.00 97.38 80 GLN A CA 1
ATOM 657 C C . GLN A 1 80 ? -17.353 -5.505 17.283 1.00 97.38 80 GLN A C 1
ATOM 659 O O . GLN A 1 80 ? -18.239 -5.754 18.097 1.00 97.38 80 GLN A O 1
ATOM 664 N N . TRP A 1 81 ? -16.505 -4.492 17.461 1.00 97.75 81 TRP A N 1
ATOM 665 C CA . TRP A 1 81 ? -16.548 -3.618 18.634 1.00 97.75 81 TRP A CA 1
ATOM 666 C C . TRP A 1 81 ? -17.899 -2.914 18.764 1.00 97.75 81 TRP A C 1
ATOM 668 O O . TRP A 1 81 ? -18.482 -2.898 19.849 1.00 97.75 81 TRP A O 1
ATOM 678 N N . LEU A 1 82 ? -18.438 -2.383 17.661 1.00 97.44 82 LEU A N 1
ATOM 679 C CA . LEU A 1 82 ? -19.778 -1.791 17.641 1.00 97.44 82 LEU A CA 1
ATOM 680 C C . LEU A 1 82 ? -20.858 -2.809 18.020 1.00 97.44 82 LEU A C 1
ATOM 682 O O . LEU A 1 82 ? -21.731 -2.487 18.823 1.00 97.44 82 LEU A O 1
ATOM 686 N N . ALA A 1 83 ? -20.786 -4.033 17.490 1.00 97.25 83 ALA A N 1
ATOM 687 C CA . ALA A 1 83 ? -21.734 -5.100 17.811 1.00 97.25 83 ALA A CA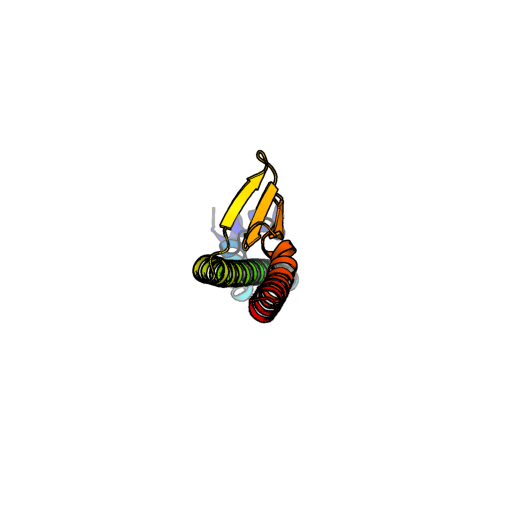 1
ATOM 688 C C . ALA A 1 83 ? -21.688 -5.506 19.293 1.00 97.25 83 ALA A C 1
ATOM 690 O O . ALA A 1 83 ? -22.718 -5.842 19.873 1.00 97.25 83 ALA A O 1
ATOM 691 N N . LEU A 1 84 ? -20.512 -5.420 19.921 1.00 96.44 84 LEU A N 1
ATOM 692 C CA . LEU A 1 84 ? -20.342 -5.635 21.357 1.00 96.44 84 LEU A CA 1
ATOM 693 C C . LEU A 1 84 ? -20.889 -4.470 22.194 1.00 96.44 84 LEU A C 1
ATOM 695 O O . LEU A 1 84 ? -21.114 -4.648 23.382 1.00 96.44 84 LEU A O 1
ATOM 699 N N . GLY A 1 85 ? -21.148 -3.302 21.598 1.00 96.38 85 GLY A N 1
ATOM 700 C CA . GLY A 1 85 ? -21.650 -2.109 22.285 1.00 96.38 85 GLY A CA 1
ATOM 701 C C . GLY A 1 85 ? -20.575 -1.063 22.593 1.00 96.38 85 GLY A C 1
ATOM 702 O O . GLY A 1 85 ? -20.839 -0.107 23.330 1.00 96.38 85 GLY A O 1
ATOM 703 N N . ALA A 1 86 ? -19.370 -1.214 22.034 1.00 97.31 86 ALA A N 1
ATOM 704 C CA . ALA A 1 86 ? -18.356 -0.171 22.080 1.00 97.31 86 ALA A CA 1
ATOM 705 C C . ALA A 1 86 ? -18.797 1.059 21.277 1.00 97.31 86 ALA A C 1
ATOM 707 O O . ALA A 1 86 ? -19.627 0.991 20.369 1.00 97.31 86 ALA A O 1
ATOM 708 N N . ARG A 1 87 ? -18.221 2.210 21.611 1.00 96.69 87 ARG A N 1
ATOM 709 C CA . ARG A 1 87 ? -18.521 3.491 20.977 1.00 96.69 87 ARG A CA 1
ATOM 710 C C . ARG A 1 87 ? -17.243 4.168 20.537 1.00 96.69 87 ARG A C 1
ATOM 712 O O . ARG A 1 87 ? -16.264 4.206 21.277 1.00 96.69 87 ARG A O 1
ATOM 719 N N . TRP A 1 88 ? -17.301 4.755 19.353 1.00 94.31 88 TRP A N 1
ATOM 720 C CA . TRP A 1 88 ? -16.276 5.640 18.828 1.00 94.31 88 TRP A CA 1
ATOM 721 C C . TRP A 1 88 ? -16.665 7.097 19.077 1.00 94.31 88 TRP A C 1
ATOM 723 O O . TRP A 1 88 ? -17.836 7.462 18.948 1.00 94.31 88 TRP A O 1
ATOM 733 N N . ARG A 1 89 ? -15.681 7.944 19.393 1.00 93.50 89 ARG A N 1
ATOM 734 C CA . ARG A 1 89 ? -15.859 9.400 19.372 1.00 93.50 89 ARG A CA 1
ATOM 735 C C . ARG A 1 89 ? -14.569 10.149 19.029 1.00 93.50 89 ARG A C 1
ATOM 737 O O . ARG A 1 89 ? -13.481 9.713 19.419 1.00 93.50 89 ARG A O 1
ATOM 744 N N . PRO A 1 90 ? -14.665 11.305 18.355 1.00 93.56 90 PRO A N 1
ATOM 745 C CA . PRO A 1 90 ? -13.532 12.199 18.171 1.00 93.56 90 PRO A CA 1
ATOM 746 C C . PRO A 1 90 ? -13.191 12.960 19.464 1.00 93.56 90 PRO A C 1
ATOM 748 O O . PRO A 1 90 ? -14.059 13.292 20.274 1.00 93.56 90 PRO A O 1
ATOM 751 N N . ILE A 1 91 ? -11.906 13.261 19.640 1.00 92.81 91 ILE A N 1
ATOM 752 C CA . ILE A 1 91 ? -11.364 14.204 20.618 1.00 92.81 91 ILE A CA 1
ATOM 753 C C . ILE A 1 91 ? -10.653 15.302 19.821 1.00 92.81 91 ILE A C 1
ATOM 755 O O . ILE A 1 91 ? -9.526 15.132 19.354 1.00 92.81 91 ILE A O 1
ATOM 759 N N . GLY A 1 92 ? -11.342 16.430 19.637 1.00 91.00 92 GLY A N 1
ATOM 760 C CA . GLY A 1 92 ? -10.887 17.491 18.739 1.00 91.00 92 GLY A CA 1
ATOM 761 C C . GLY A 1 92 ? -10.835 17.020 17.282 1.00 91.00 92 GLY A C 1
ATOM 762 O O . GLY A 1 92 ? -11.648 16.204 16.856 1.00 91.00 92 GLY A O 1
ATOM 763 N N . THR A 1 93 ? -9.878 17.541 16.515 1.00 89.19 93 THR A N 1
ATOM 764 C CA . THR A 1 93 ? -9.694 17.205 15.091 1.00 89.19 93 THR A CA 1
ATOM 765 C C . THR A 1 93 ? -8.645 16.122 14.849 1.00 89.19 93 THR A C 1
ATOM 767 O O . THR A 1 93 ? -8.590 15.561 13.757 1.00 89.19 93 THR A O 1
ATOM 770 N N . ALA A 1 94 ? -7.804 15.840 15.848 1.00 91.06 94 ALA A N 1
ATOM 771 C CA . ALA A 1 94 ? -6.580 15.068 15.664 1.00 91.06 94 ALA A CA 1
ATOM 772 C C . ALA A 1 94 ? -6.627 13.658 16.255 1.00 91.06 94 ALA A C 1
ATOM 774 O O . ALA A 1 94 ? -5.756 12.853 15.947 1.00 91.06 94 ALA A O 1
ATOM 775 N N . LEU A 1 95 ? -7.599 13.343 17.108 1.00 93.88 95 LEU A N 1
ATOM 776 C CA . LEU A 1 95 ? -7.637 12.084 17.843 1.00 93.88 95 LEU A CA 1
ATOM 777 C C . LEU A 1 95 ? -9.040 11.496 17.797 1.00 93.88 95 LEU A C 1
ATOM 779 O O . LEU A 1 95 ? -10.036 12.205 17.906 1.00 93.88 95 LEU A O 1
ATOM 783 N N . THR A 1 96 ? -9.119 10.182 17.684 1.00 93.75 96 THR A N 1
ATOM 784 C CA . THR A 1 96 ? -10.349 9.420 17.881 1.00 93.75 96 THR A CA 1
ATOM 785 C C . THR A 1 96 ? -10.107 8.354 18.933 1.00 93.75 96 THR A C 1
ATOM 787 O O . THR A 1 96 ? -8.988 7.861 19.067 1.00 93.75 96 THR A O 1
ATOM 790 N N . VAL A 1 97 ? -11.132 8.030 19.714 1.00 96.69 97 VAL A N 1
ATOM 791 C CA . VAL A 1 97 ? -11.052 7.023 20.777 1.00 96.69 97 VAL A CA 1
ATOM 792 C C . VAL A 1 97 ? -12.206 6.043 20.674 1.00 96.69 97 VAL A C 1
ATOM 794 O O . VAL A 1 97 ? -13.303 6.419 20.256 1.00 96.69 97 VAL A O 1
ATOM 797 N N . TRP A 1 98 ? -11.949 4.807 21.095 1.00 97.69 98 TRP A N 1
A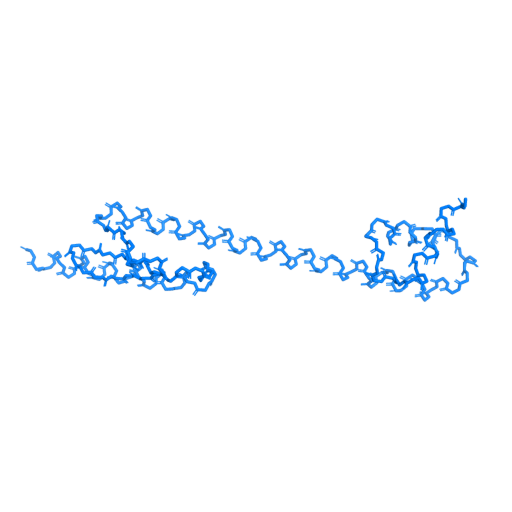TOM 798 C CA . TRP A 1 98 ? -12.977 3.806 21.332 1.00 97.69 98 TRP A CA 1
ATOM 799 C C . TRP A 1 98 ? -13.096 3.479 22.812 1.00 97.69 98 TRP A C 1
ATOM 801 O O . TRP A 1 98 ? -12.099 3.325 23.529 1.00 97.69 98 TRP A O 1
ATOM 811 N N . GLU A 1 99 ? -14.343 3.377 23.254 1.00 97.25 99 GLU A N 1
ATOM 812 C CA . GLU A 1 99 ? -14.710 3.197 24.650 1.00 97.25 99 GLU A CA 1
ATOM 813 C C . GLU A 1 99 ? -15.780 2.107 24.770 1.00 97.25 99 GLU A C 1
ATOM 815 O O . GLU A 1 99 ? -16.698 2.040 23.953 1.00 97.25 99 GLU A O 1
ATOM 820 N N . TYR A 1 100 ? -15.688 1.265 25.796 1.00 97.06 100 TYR A N 1
ATOM 821 C CA . TYR A 1 100 ? -16.691 0.256 26.129 1.00 97.06 100 TYR A CA 1
ATOM 822 C C . TYR A 1 100 ? -17.172 0.469 27.565 1.00 97.06 100 TYR A C 1
ATOM 824 O O . TYR A 1 100 ? -16.368 0.481 28.493 1.00 97.06 100 TYR A O 1
ATOM 832 N N . GLU A 1 101 ? -18.479 0.694 27.747 1.00 93.88 101 GLU A N 1
ATOM 833 C CA . GLU A 1 101 ? -19.089 1.021 29.050 1.00 93.88 101 GLU A CA 1
ATOM 834 C C . GLU A 1 101 ? -18.301 2.082 29.862 1.00 93.88 101 GLU A C 1
ATOM 836 O O . GLU A 1 101 ? -18.093 1.940 31.068 1.00 93.88 101 GLU A O 1
ATOM 841 N N . GLY A 1 102 ? -17.832 3.138 29.186 1.00 92.25 102 GLY A N 1
ATOM 842 C CA . GLY A 1 102 ? -17.092 4.254 29.794 1.00 92.25 102 GLY A CA 1
ATOM 843 C C . GLY A 1 102 ? -15.575 4.062 29.904 1.00 92.25 102 GLY A C 1
ATOM 844 O O . GLY A 1 102 ? -14.874 5.002 30.272 1.00 92.25 102 GLY A O 1
ATOM 845 N N . GLU A 1 103 ? -15.043 2.892 29.550 1.00 95.38 103 GLU A N 1
ATOM 846 C CA . GLU A 1 103 ? -13.612 2.600 29.621 1.00 95.38 103 GLU A CA 1
ATOM 847 C C . GLU A 1 103 ? -12.945 2.652 28.245 1.00 95.38 103 GLU A C 1
ATOM 849 O O . GLU A 1 103 ? -13.376 1.983 27.306 1.00 95.38 103 GLU A O 1
ATOM 854 N N . ARG A 1 104 ? -11.869 3.439 28.118 1.00 95.75 104 ARG A N 1
ATOM 855 C CA . ARG A 1 104 ? -11.117 3.571 26.861 1.00 95.75 104 ARG A CA 1
ATOM 856 C C . ARG A 1 104 ? -10.221 2.364 26.619 1.00 95.75 104 ARG A C 1
ATOM 858 O O . ARG A 1 104 ? -9.368 2.039 27.452 1.00 95.75 104 ARG A O 1
ATOM 865 N N . PHE A 1 105 ? -10.323 1.775 25.433 1.00 96.88 105 PHE A N 1
ATOM 866 C CA . PHE A 1 105 ? -9.481 0.641 25.048 1.00 96.88 105 PHE A CA 1
ATOM 867 C C . PHE A 1 105 ? -8.642 0.884 23.792 1.00 96.88 105 PHE A C 1
ATOM 869 O O . PHE A 1 105 ? -7.609 0.239 23.650 1.00 96.88 105 PHE A O 1
ATOM 876 N N . TYR A 1 106 ? -9.000 1.860 22.954 1.00 97.25 106 TYR A N 1
ATOM 877 C CA . TYR A 1 106 ? -8.244 2.182 21.744 1.00 97.25 106 TYR A CA 1
ATOM 878 C C . TYR A 1 106 ? -8.258 3.674 21.425 1.00 97.25 106 TYR A C 1
ATOM 880 O O . TYR A 1 106 ? -9.203 4.389 21.771 1.00 97.25 106 TYR A O 1
ATOM 888 N N . GLN A 1 107 ? -7.224 4.137 20.726 1.00 95.12 107 GLN A N 1
ATOM 889 C CA . GLN A 1 107 ? -7.153 5.487 20.190 1.00 95.12 107 GLN A CA 1
ATOM 890 C C . GLN A 1 107 ? -6.411 5.518 18.852 1.00 95.12 107 GLN A C 1
ATOM 892 O O . GLN A 1 107 ? -5.507 4.722 18.619 1.00 95.12 107 GLN A O 1
ATOM 897 N N . TRP A 1 108 ? -6.771 6.466 17.993 1.00 94.00 108 TRP A N 1
ATOM 898 C CA . TRP A 1 108 ? -6.175 6.652 16.673 1.00 94.00 108 TRP A CA 1
ATOM 899 C C . TRP A 1 108 ? -5.952 8.146 16.411 1.00 94.00 108 TRP A C 1
ATOM 901 O O . TRP A 1 108 ? -6.901 8.936 16.447 1.00 94.00 108 TRP A O 1
ATOM 911 N N . TRP A 1 109 ? -4.714 8.527 16.073 1.00 92.62 109 TRP A N 1
ATOM 912 C CA . TRP A 1 109 ? -4.349 9.880 15.632 1.00 92.62 109 TRP A CA 1
ATOM 913 C C . TRP A 1 109 ? -4.621 10.122 14.143 1.00 92.62 109 TRP A C 1
ATOM 915 O O . TRP A 1 109 ? -4.177 9.367 13.284 1.00 92.62 109 TRP A O 1
ATOM 925 N N . SER A 1 110 ? -5.327 11.194 13.801 1.00 83.88 110 SER A N 1
ATOM 926 C CA . SER A 1 110 ? -5.546 11.584 12.408 1.00 83.88 110 SER A CA 1
ATOM 927 C C . SER A 1 110 ? -4.216 11.633 11.649 1.00 83.88 110 SER A C 1
ATOM 929 O O . SER A 1 110 ? -3.225 12.120 12.195 1.00 83.88 110 SER A O 1
ATOM 931 N N . ARG A 1 111 ? -4.220 11.208 10.382 1.00 85.00 111 ARG A N 1
ATOM 932 C CA . ARG A 1 111 ? -3.044 11.161 9.491 1.00 85.00 111 ARG A CA 1
ATOM 933 C C . ARG A 1 111 ? -2.015 10.063 9.793 1.00 85.00 111 ARG A C 1
ATOM 935 O O . ARG A 1 111 ? -1.038 9.987 9.055 1.00 85.00 111 ARG A O 1
ATOM 942 N N . THR A 1 112 ? -2.223 9.194 10.785 1.00 90.50 112 THR A N 1
ATOM 943 C CA . THR A 1 112 ? -1.471 7.929 10.838 1.00 90.50 112 THR A CA 1
ATOM 944 C C . THR A 1 112 ? -2.017 6.959 9.798 1.00 90.50 112 THR A C 1
ATOM 946 O O . THR A 1 112 ? -3.225 6.918 9.534 1.00 90.50 112 THR A O 1
ATOM 949 N N . LEU A 1 113 ? -1.122 6.202 9.167 1.00 90.50 113 LEU A N 1
ATOM 950 C CA . LEU A 1 113 ? -1.516 5.192 8.197 1.00 90.50 113 LEU A CA 1
ATOM 951 C C . LEU A 1 113 ? -2.121 3.994 8.927 1.00 90.50 113 LEU A C 1
ATOM 953 O O . LEU A 1 113 ? -1.690 3.636 10.022 1.00 90.50 113 LEU A O 1
ATOM 957 N N . ILE A 1 114 ? -3.091 3.331 8.291 1.00 91.50 114 ILE A N 1
ATOM 958 C CA . ILE A 1 114 ? -3.641 2.080 8.825 1.00 91.50 114 ILE A CA 1
ATOM 959 C C . ILE A 1 114 ? -2.548 1.023 9.024 1.00 91.50 114 ILE A C 1
ATOM 961 O O . ILE A 1 114 ? -2.568 0.311 10.023 1.00 91.50 114 ILE A O 1
ATOM 965 N N . THR A 1 115 ? -1.552 1.000 8.136 1.00 89.88 115 THR A N 1
ATOM 966 C CA . THR A 1 115 ? -0.394 0.098 8.197 1.00 89.88 115 THR A CA 1
ATOM 967 C C . THR A 1 115 ? 0.402 0.226 9.486 1.00 89.88 115 THR A C 1
ATOM 969 O O . THR A 1 115 ? 1.001 -0.746 9.937 1.00 89.88 115 THR A O 1
ATOM 972 N N . ASP A 1 116 ? 0.382 1.411 10.092 1.00 88.88 116 ASP A N 1
ATOM 973 C CA . ASP A 1 116 ? 1.129 1.710 11.310 1.00 88.88 116 ASP A CA 1
ATOM 974 C C . ASP A 1 116 ? 0.268 1.484 12.560 1.00 88.88 116 ASP A C 1
ATOM 976 O O . ASP A 1 116 ? 0.787 1.405 13.670 1.00 88.88 116 ASP A O 1
ATOM 980 N N . ASN A 1 117 ? -1.055 1.393 12.390 1.00 92.31 117 ASN A N 1
ATOM 981 C CA . ASN A 1 117 ? -2.020 1.433 13.484 1.00 92.31 117 ASN A CA 1
ATOM 982 C C . ASN A 1 117 ? -2.854 0.149 13.631 1.00 92.31 117 ASN A C 1
ATOM 984 O O . ASN A 1 117 ? -3.577 -0.005 14.619 1.00 92.31 117 ASN A O 1
ATOM 988 N N . ILE A 1 118 ? -2.757 -0.776 12.671 1.00 95.62 118 ILE A N 1
ATOM 989 C CA . ILE A 1 118 ? -3.473 -2.056 12.698 1.00 95.62 118 ILE A CA 1
ATOM 990 C C . ILE A 1 118 ? -3.026 -2.941 13.869 1.00 95.62 118 ILE A C 1
ATOM 992 O O . ILE A 1 118 ? -3.866 -3.559 14.513 1.00 95.62 118 ILE A O 1
ATOM 996 N N . GLU A 1 119 ? -1.737 -2.942 14.226 1.00 94.81 119 GLU A N 1
ATOM 997 C CA . GLU A 1 119 ? -1.248 -3.700 15.389 1.00 94.81 119 GLU A CA 1
ATOM 998 C C . GLU A 1 119 ? -1.840 -3.178 16.701 1.00 94.81 119 GLU A C 1
ATOM 1000 O O . GLU A 1 119 ? -2.221 -3.952 17.579 1.00 94.81 119 GLU A O 1
ATOM 1005 N N . GLU A 1 120 ? -1.991 -1.859 16.826 1.00 95.06 120 GLU A N 1
ATOM 1006 C CA . GLU A 1 120 ? -2.653 -1.260 17.984 1.00 95.06 120 GLU A CA 1
ATOM 1007 C C . GLU A 1 120 ? -4.152 -1.578 18.000 1.00 95.06 120 GLU A C 1
ATOM 1009 O O . GLU A 1 120 ? -4.717 -1.788 19.072 1.00 95.06 120 GLU A O 1
ATOM 1014 N N . ALA A 1 121 ? -4.796 -1.692 16.831 1.00 96.19 121 ALA A N 1
ATOM 1015 C CA . ALA A 1 121 ? -6.179 -2.157 16.745 1.00 96.19 121 ALA A CA 1
ATOM 1016 C C . ALA A 1 121 ? -6.317 -3.622 17.199 1.00 96.19 121 ALA A C 1
ATOM 1018 O O . ALA A 1 121 ? -7.229 -3.942 17.955 1.00 96.19 121 ALA A O 1
ATOM 1019 N N . ARG A 1 122 ? -5.390 -4.510 16.820 1.00 96.81 122 ARG A N 1
ATOM 1020 C CA . ARG A 1 122 ? -5.384 -5.912 17.280 1.00 96.81 122 ARG A CA 1
ATOM 1021 C C . ARG A 1 122 ? -5.191 -6.022 18.792 1.00 96.81 122 ARG A C 1
ATOM 1023 O O . ARG A 1 122 ? -5.900 -6.771 19.457 1.00 96.81 122 ARG A O 1
ATOM 1030 N N . LYS A 1 123 ? -4.272 -5.238 19.365 1.00 96.81 123 LYS A N 1
ATOM 1031 C CA . LYS A 1 123 ? -4.092 -5.163 20.828 1.00 96.81 123 LYS A CA 1
ATOM 1032 C C . LYS A 1 123 ? -5.342 -4.631 21.526 1.00 96.81 123 LYS A C 1
ATOM 1034 O O . LYS A 1 123 ? -5.714 -5.120 22.590 1.00 96.81 123 LYS A O 1
ATOM 1039 N N . ALA A 1 124 ? -5.989 -3.635 20.930 1.00 96.69 124 ALA A N 1
ATOM 1040 C CA . ALA A 1 124 ? -7.244 -3.096 21.429 1.00 96.69 124 ALA A CA 1
ATOM 1041 C C . ALA A 1 124 ? -8.372 -4.131 21.431 1.00 96.69 124 ALA A C 1
ATOM 1043 O O . ALA A 1 124 ? -9.161 -4.140 22.372 1.00 96.69 124 ALA A O 1
ATOM 1044 N N . ASP A 1 125 ? -8.428 -5.013 20.434 1.00 97.19 125 ASP A N 1
ATOM 1045 C CA . ASP A 1 125 ? -9.401 -6.104 20.391 1.00 97.19 125 ASP A CA 1
ATOM 1046 C C . ASP A 1 125 ? -9.237 -7.062 21.581 1.00 97.19 125 ASP A C 1
ATOM 1048 O O . ASP A 1 125 ? -10.187 -7.308 22.329 1.00 97.19 125 ASP A O 1
ATOM 1052 N N . ALA A 1 126 ? -8.000 -7.491 21.855 1.00 96.06 126 ALA A N 1
ATOM 1053 C CA . ALA A 1 126 ? -7.688 -8.297 23.036 1.00 96.06 126 ALA A CA 1
ATOM 1054 C C . ALA A 1 126 ? -8.052 -7.566 24.342 1.00 96.06 126 ALA A C 1
ATOM 1056 O O . ALA A 1 126 ? -8.699 -8.131 25.225 1.00 96.06 126 ALA A O 1
ATOM 1057 N N . LYS A 1 127 ? -7.719 -6.273 24.440 1.00 96.62 127 LYS A N 1
ATOM 1058 C CA . LYS A 1 127 ? -8.067 -5.442 25.600 1.00 96.62 127 LYS A CA 1
ATOM 1059 C C . LYS A 1 127 ? -9.582 -5.317 25.790 1.00 96.62 127 LYS A C 1
ATOM 1061 O O . LYS A 1 127 ? -10.060 -5.321 26.923 1.00 96.62 127 LYS A O 1
ATOM 1066 N N . LEU A 1 128 ? -10.354 -5.207 24.711 1.00 97.00 128 LEU A N 1
ATOM 1067 C CA . LEU A 1 128 ? -11.812 -5.180 24.792 1.00 97.00 128 LEU A CA 1
ATOM 1068 C C . LEU A 1 128 ? -12.354 -6.501 25.358 1.00 97.00 128 LEU A C 1
ATOM 1070 O O . LEU A 1 128 ? -13.205 -6.473 26.249 1.00 97.00 128 LEU A O 1
ATOM 1074 N N . ALA A 1 129 ? -11.829 -7.642 24.905 1.00 95.56 129 ALA A N 1
ATOM 1075 C CA . ALA A 1 129 ? -12.210 -8.955 25.425 1.00 95.56 129 ALA A CA 1
ATOM 1076 C C . ALA A 1 129 ? -11.920 -9.099 26.934 1.00 95.56 129 ALA A C 1
ATOM 1078 O O . ALA A 1 129 ? -12.755 -9.618 27.683 1.00 95.56 129 ALA A O 1
ATOM 1079 N N . GLU A 1 130 ? -10.782 -8.581 27.406 1.00 95.94 130 GLU A N 1
ATOM 1080 C CA . GLU A 1 130 ? -10.445 -8.529 28.835 1.00 95.94 130 GLU A CA 1
ATOM 1081 C C . GLU A 1 130 ? -11.436 -7.664 29.628 1.00 95.94 130 GLU A C 1
ATOM 1083 O O . GLU A 1 130 ? -11.936 -8.084 30.677 1.00 95.94 130 GLU A O 1
ATOM 1088 N N . ILE A 1 131 ? -11.762 -6.469 29.119 1.00 95.38 131 ILE A N 1
ATOM 1089 C CA . ILE A 1 131 ? -12.717 -5.551 29.756 1.00 95.38 131 ILE A CA 1
ATOM 1090 C C . ILE A 1 131 ? -14.094 -6.213 29.887 1.00 95.38 131 ILE A C 1
ATOM 1092 O O . ILE A 1 131 ? -14.706 -6.148 30.958 1.00 95.38 131 ILE A O 1
ATOM 1096 N N . ILE A 1 132 ? -14.573 -6.862 28.822 1.00 95.25 132 ILE A N 1
ATOM 1097 C CA . ILE A 1 132 ? -15.857 -7.576 28.809 1.00 95.25 132 ILE A CA 1
ATOM 1098 C C . ILE A 1 132 ? -15.849 -8.707 29.838 1.00 95.25 132 ILE A C 1
ATOM 1100 O O . ILE A 1 132 ? -16.750 -8.767 30.676 1.00 95.25 132 ILE A O 1
ATOM 1104 N N . SER A 1 133 ? -14.815 -9.552 29.828 1.00 94.31 133 SER A N 1
ATOM 1105 C CA . SER A 1 133 ? -14.698 -10.689 30.751 1.00 94.31 133 SER A CA 1
ATOM 1106 C C . SER A 1 133 ? -14.703 -10.230 32.211 1.00 94.31 133 SER A C 1
ATOM 1108 O O . SER A 1 133 ? -15.452 -10.752 33.036 1.00 94.31 133 SER A O 1
ATOM 1110 N N . ARG A 1 134 ? -13.936 -9.179 32.530 1.00 95.38 134 ARG A N 1
ATOM 1111 C CA . ARG A 1 134 ? -13.895 -8.590 33.876 1.00 95.38 134 ARG A CA 1
ATOM 1112 C C . ARG A 1 134 ? -15.256 -8.050 34.314 1.00 95.38 134 ARG A C 1
ATOM 1114 O O . ARG A 1 134 ? -15.641 -8.210 35.467 1.00 95.38 134 ARG A O 1
ATOM 1121 N N . LYS A 1 135 ? -15.985 -7.389 33.415 1.00 90.62 135 LYS A N 1
ATOM 1122 C CA . LYS A 1 135 ? -17.310 -6.825 33.715 1.00 90.62 135 LYS A CA 1
ATOM 1123 C C . LYS A 1 135 ? -18.382 -7.900 33.874 1.00 90.62 135 LYS A C 1
ATOM 1125 O O . LYS A 1 135 ? -19.295 -7.699 34.663 1.00 90.62 135 LYS A O 1
ATOM 1130 N N . GLN A 1 136 ? -18.275 -9.021 33.163 1.00 89.50 136 GLN A N 1
ATOM 1131 C CA . GLN A 1 136 ? -19.171 -10.166 33.337 1.00 89.50 136 GLN A CA 1
ATOM 1132 C C . GLN A 1 136 ? -18.915 -10.905 34.655 1.00 89.50 136 GLN A C 1
ATOM 1134 O O . GLN A 1 136 ? -19.873 -11.295 35.305 1.00 89.50 136 GLN A O 1
ATOM 1139 N N . ALA A 1 137 ? -17.656 -11.036 35.083 1.00 88.81 137 ALA A N 1
ATOM 1140 C CA . ALA A 1 137 ? -17.306 -11.676 36.355 1.00 88.81 137 ALA A CA 1
ATOM 1141 C C . ALA A 1 137 ? -17.752 -10.888 37.605 1.00 88.81 137 ALA A C 1
ATOM 1143 O O . ALA A 1 137 ? -17.844 -11.458 38.687 1.00 88.81 137 ALA A O 1
ATOM 1144 N N . ASN A 1 138 ? -18.011 -9.584 37.458 1.00 77.50 138 ASN A N 1
ATOM 1145 C CA . ASN A 1 138 ? -18.431 -8.687 38.539 1.00 77.50 138 ASN A CA 1
ATOM 1146 C C . ASN A 1 138 ? -19.949 -8.395 38.546 1.00 77.50 138 ASN A C 1
ATOM 1148 O O . ASN A 1 138 ? -20.384 -7.526 39.304 1.00 77.50 138 ASN A O 1
ATOM 1152 N N . LYS A 1 139 ? -20.730 -9.049 37.676 1.00 65.44 139 LYS A N 1
ATOM 1153 C CA . LYS A 1 139 ? -22.203 -8.996 37.656 1.00 65.44 139 LYS A CA 1
ATOM 1154 C C . LYS A 1 139 ? -22.777 -10.196 38.395 1.00 65.44 139 LYS A C 1
ATOM 1156 O O . LYS A 1 139 ? -23.813 -9.994 39.062 1.00 65.44 139 LYS A O 1
#

pLDDT: mean 93.88, std 4.95, range [60.06, 97.94]